Protein AF-A0A2P6FVK2-F1 (afdb_monomer_lite)

pLDDT: mean 82.78, std 13.97, range [53.81, 97.75]

Secondary structure (DSSP, 8-state):
--HHHHHHHHHHHHHHHHHHHHTS-GGGEESHHHHHHHHHHHHHHHHHHHHHHHHHHGGGS-HHHHHHHHHHHHHHHHHHHHHT----HHHHHHHHHHHHHHHHTT---SSSEE-SHHHHHHHHHHHHHHHHHHH-

Structure (mmCIF, N/CA/C/O backbone):
data_AF-A0A2P6FVK2-F1
#
_entry.id   AF-A0A2P6FVK2-F1
#
loop_
_atom_site.group_PDB
_atom_site.id
_atom_site.type_symbol
_atom_site.label_atom_id
_atom_site.label_alt_id
_atom_site.label_comp_id
_atom_site.label_asym_id
_atom_site.label_entity_id
_atom_site.label_seq_id
_atom_site.pdbx_PDB_ins_code
_atom_site.Cartn_x
_atom_site.Cartn_y
_atom_site.Cartn_z
_atom_site.occupancy
_atom_site.B_iso_or_equiv
_atom_site.auth_seq_id
_atom_site.auth_comp_id
_atom_site.auth_asym_id
_atom_site.auth_atom_id
_atom_site.pdbx_PDB_model_num
ATOM 1 N N . MET A 1 1 ? 5.067 0.749 -29.945 1.00 72.00 1 MET A N 1
ATOM 2 C CA . MET A 1 1 ? 3.776 0.406 -29.310 1.00 72.00 1 MET A CA 1
ATOM 3 C C . MET A 1 1 ? 2.832 1.587 -29.474 1.00 72.00 1 MET A C 1
ATOM 5 O O . MET A 1 1 ? 3.282 2.706 -29.266 1.00 72.00 1 MET A O 1
ATOM 9 N N . ASN A 1 2 ? 1.573 1.394 -29.878 1.00 85.94 2 ASN A N 1
ATOM 10 C CA . ASN A 1 2 ? 0.640 2.526 -29.977 1.00 85.94 2 ASN A CA 1
ATOM 11 C C . ASN A 1 2 ? 0.414 3.125 -28.580 1.00 85.94 2 ASN A C 1
ATOM 13 O O . ASN A 1 2 ? 0.337 2.377 -27.606 1.00 85.94 2 ASN A O 1
ATOM 17 N N . ASN A 1 3 ? 0.274 4.449 -28.477 1.00 85.75 3 ASN A N 1
ATOM 18 C CA . ASN A 1 3 ? 0.104 5.143 -27.189 1.00 85.75 3 ASN A CA 1
ATOM 19 C C . ASN A 1 3 ? -1.063 4.575 -26.364 1.00 85.75 3 ASN A C 1
ATOM 21 O O . ASN A 1 3 ? -0.955 4.429 -25.150 1.00 85.75 3 ASN A O 1
ATOM 25 N N . LEU A 1 4 ? -2.141 4.168 -27.039 1.00 88.94 4 LEU A N 1
ATOM 26 C CA . LEU A 1 4 ? -3.271 3.492 -26.409 1.00 88.94 4 LEU A CA 1
ATOM 27 C C . LEU A 1 4 ? -2.871 2.152 -25.770 1.00 88.94 4 LEU A C 1
ATOM 29 O O . LEU A 1 4 ? -3.280 1.863 -24.652 1.00 88.94 4 LEU A O 1
ATOM 33 N N . LEU A 1 5 ? -2.040 1.350 -26.444 1.00 90.94 5 LEU A N 1
ATOM 34 C CA . LEU A 1 5 ? -1.581 0.066 -25.913 1.00 90.94 5 LEU A CA 1
ATOM 35 C C . LEU A 1 5 ? -0.684 0.260 -24.682 1.00 90.94 5 LEU A C 1
ATOM 37 O O . LEU A 1 5 ? -0.838 -0.467 -23.706 1.00 90.94 5 LEU A O 1
ATOM 41 N N . ARG A 1 6 ? 0.188 1.281 -24.683 1.00 89.75 6 ARG A N 1
ATOM 42 C CA . ARG A 1 6 ? 1.007 1.644 -23.508 1.00 89.75 6 ARG A CA 1
ATOM 43 C C . ARG A 1 6 ? 0.136 1.982 -22.303 1.00 89.75 6 ARG A C 1
ATOM 45 O O . ARG A 1 6 ? 0.343 1.449 -21.218 1.00 89.75 6 ARG A O 1
ATOM 52 N N . PHE A 1 7 ? -0.871 2.826 -22.515 1.00 90.94 7 PHE A N 1
ATOM 53 C CA . PHE A 1 7 ? -1.809 3.214 -21.468 1.00 90.94 7 PHE A CA 1
ATOM 54 C C . PHE A 1 7 ? -2.578 2.009 -20.906 1.00 90.94 7 PHE A C 1
ATOM 56 O O . PHE A 1 7 ? -2.676 1.847 -19.692 1.00 90.94 7 PHE A O 1
ATOM 63 N N . VAL A 1 8 ? -3.060 1.115 -21.775 1.00 93.38 8 VAL A N 1
ATOM 64 C CA . VAL A 1 8 ? -3.752 -0.112 -21.352 1.00 93.38 8 VAL A CA 1
ATOM 65 C C . VAL A 1 8 ? -2.829 -1.030 -20.542 1.00 93.38 8 VAL A C 1
ATOM 67 O O . VAL A 1 8 ? -3.254 -1.560 -19.517 1.00 93.38 8 VAL A O 1
ATOM 70 N N . LEU A 1 9 ? -1.561 -1.183 -20.936 1.00 94.19 9 LEU A N 1
ATOM 71 C CA . LEU A 1 9 ? -0.584 -1.983 -20.187 1.00 94.19 9 LEU A CA 1
ATOM 72 C C . LEU A 1 9 ? -0.237 -1.371 -18.821 1.00 94.19 9 LEU A C 1
ATOM 74 O O . LEU A 1 9 ? -0.073 -2.109 -17.849 1.00 94.19 9 LEU A O 1
ATOM 78 N N . LEU A 1 10 ? -0.184 -0.038 -18.717 1.00 93.81 10 LEU A N 1
ATOM 79 C CA . LEU A 1 10 ? -0.018 0.663 -17.439 1.00 93.81 10 LEU A CA 1
ATOM 80 C C . LEU A 1 10 ? -1.215 0.442 -16.503 1.00 93.81 10 LEU A C 1
ATOM 82 O O . LEU A 1 10 ? -1.031 0.200 -15.313 1.00 93.81 10 LEU A O 1
ATOM 86 N N . LEU A 1 11 ? -2.446 0.469 -17.017 1.00 94.88 11 LEU A N 1
ATOM 87 C CA . LEU A 1 11 ? -3.618 0.140 -16.200 1.00 94.88 11 LEU A CA 1
ATOM 88 C C . LEU A 1 11 ? -3.616 -1.332 -15.776 1.00 94.88 11 LEU A C 1
ATOM 90 O O . LEU A 1 11 ? -3.899 -1.648 -14.620 1.00 94.88 11 LEU A O 1
ATOM 94 N N . PHE A 1 12 ? -3.248 -2.230 -16.689 1.00 95.81 12 PHE A N 1
ATOM 95 C CA . PHE A 1 12 ? -3.168 -3.657 -16.402 1.00 95.81 12 PHE A CA 1
ATOM 96 C C . PHE A 1 12 ? -2.157 -3.963 -15.292 1.00 95.81 12 PHE A C 1
ATOM 98 O O . PHE A 1 12 ? -2.482 -4.699 -14.362 1.00 95.81 12 PHE A O 1
ATOM 105 N N . GLN A 1 13 ? -0.960 -3.367 -15.333 1.00 95.88 13 GLN A N 1
ATOM 106 C CA . GLN A 1 13 ? 0.048 -3.614 -14.298 1.00 95.88 13 GLN A CA 1
ATOM 107 C C . GLN A 1 13 ? -0.369 -3.053 -12.933 1.00 95.88 13 GLN A C 1
ATOM 109 O O . GLN A 1 13 ? -0.156 -3.718 -11.925 1.00 95.88 13 GLN A O 1
ATOM 114 N N . ILE A 1 14 ? -1.057 -1.904 -12.884 1.00 97.06 14 ILE A N 1
ATOM 115 C CA . ILE A 1 14 ? -1.616 -1.371 -11.629 1.00 97.06 14 ILE A CA 1
ATOM 116 C C . ILE A 1 14 ? -2.585 -2.377 -10.998 1.00 97.06 14 ILE A C 1
ATOM 118 O O . ILE A 1 14 ? -2.500 -2.650 -9.797 1.00 97.06 14 ILE A O 1
ATOM 122 N N . ILE A 1 15 ? -3.483 -2.956 -11.798 1.00 97.38 15 ILE A N 1
ATOM 123 C CA . ILE A 1 15 ? -4.439 -3.962 -11.324 1.00 97.38 15 ILE A CA 1
ATOM 124 C C . ILE A 1 15 ? -3.702 -5.239 -10.895 1.00 97.38 15 ILE A C 1
ATOM 126 O O . ILE A 1 15 ? -3.974 -5.774 -9.822 1.00 97.38 15 ILE A O 1
ATOM 130 N N . PHE A 1 16 ? -2.725 -5.699 -11.677 1.00 97.25 16 PHE A N 1
ATOM 131 C CA . PHE A 1 16 ? -1.910 -6.872 -11.353 1.00 97.25 16 PHE A CA 1
ATOM 132 C C . PHE A 1 16 ? -1.173 -6.720 -10.013 1.00 97.25 16 PHE A C 1
ATOM 134 O O . PHE A 1 16 ? -1.301 -7.574 -9.133 1.00 97.25 16 PHE A O 1
ATOM 141 N N . PHE A 1 17 ? -0.466 -5.606 -9.804 1.00 97.56 17 PHE A N 1
ATOM 142 C CA . PHE A 1 17 ? 0.220 -5.336 -8.541 1.00 97.56 17 PHE A CA 1
ATOM 143 C C . PHE A 1 17 ? -0.757 -5.100 -7.386 1.00 97.56 17 PHE A C 1
ATOM 145 O O . PHE A 1 17 ? -0.472 -5.521 -6.269 1.00 97.56 17 PHE A O 1
ATOM 152 N N . CYS A 1 18 ? -1.945 -4.536 -7.633 1.00 96.88 18 CYS A N 1
ATOM 153 C CA . CYS A 1 18 ? -3.005 -4.462 -6.623 1.00 96.88 18 CYS A CA 1
ATOM 154 C C . CYS A 1 18 ? -3.373 -5.855 -6.090 1.00 96.88 18 CYS A C 1
ATOM 156 O O . CYS A 1 18 ? -3.463 -6.038 -4.875 1.00 96.88 18 CYS A O 1
ATOM 158 N N . PHE A 1 19 ? -3.541 -6.847 -6.972 1.00 96.38 19 PHE A N 1
ATOM 159 C CA . PHE A 1 19 ? -3.797 -8.224 -6.547 1.00 96.38 19 PHE A CA 1
ATOM 160 C C . PHE A 1 19 ? -2.632 -8.802 -5.742 1.00 96.38 19 PHE A C 1
ATOM 162 O O . PHE A 1 19 ? -2.878 -9.404 -4.701 1.00 96.38 19 PHE A O 1
ATOM 169 N N . ILE A 1 20 ? -1.380 -8.561 -6.146 1.00 96.69 20 ILE A N 1
ATOM 170 C CA . ILE A 1 20 ? -0.201 -8.972 -5.361 1.00 96.69 20 ILE A CA 1
ATOM 171 C C . ILE A 1 20 ? -0.234 -8.342 -3.961 1.00 96.69 20 ILE A C 1
ATOM 173 O O . ILE A 1 20 ? -0.061 -9.036 -2.961 1.00 96.69 20 ILE A O 1
ATOM 177 N N . TYR A 1 21 ? -0.511 -7.041 -3.863 1.00 96.38 21 TYR A N 1
ATOM 178 C CA . TYR A 1 21 ? -0.595 -6.338 -2.583 1.00 96.38 21 TYR A CA 1
ATOM 179 C C . TYR A 1 21 ? -1.774 -6.767 -1.709 1.00 96.38 21 TYR A C 1
ATOM 181 O O . TYR A 1 21 ? -1.739 -6.551 -0.496 1.00 96.38 21 TYR A O 1
ATOM 189 N N . LEU A 1 22 ? -2.809 -7.384 -2.281 1.00 94.50 22 LEU A N 1
ATOM 190 C CA . LEU A 1 22 ? -3.939 -7.912 -1.520 1.00 94.50 22 LEU A CA 1
ATOM 191 C C . LEU A 1 22 ? -3.539 -9.120 -0.661 1.00 94.50 22 LEU A C 1
ATOM 193 O O . LEU A 1 22 ? -4.066 -9.277 0.443 1.00 94.50 22 LEU A O 1
ATOM 197 N N . PHE A 1 23 ? -2.568 -9.914 -1.129 1.00 93.56 23 PHE A N 1
ATOM 198 C CA . PHE A 1 23 ? -1.965 -11.010 -0.361 1.00 93.56 23 PHE A CA 1
ATOM 199 C C . PHE A 1 23 ? -1.088 -10.520 0.799 1.00 93.56 23 PHE A C 1
ATOM 201 O O . PHE A 1 23 ? -0.758 -11.303 1.683 1.00 93.56 23 PHE A O 1
ATOM 208 N N . LEU A 1 24 ? -0.725 -9.234 0.821 1.00 93.12 24 LEU A N 1
ATOM 209 C CA . LEU A 1 24 ? 0.019 -8.618 1.916 1.00 93.12 24 LEU A CA 1
ATOM 210 C C . LEU A 1 24 ? -0.941 -8.002 2.941 1.00 93.12 24 LEU A C 1
ATOM 212 O O . LEU A 1 24 ? -1.868 -7.250 2.614 1.00 93.12 24 LEU A O 1
ATOM 216 N N . ASP A 1 25 ? -0.692 -8.284 4.214 1.00 89.12 25 ASP A N 1
ATOM 217 C CA . ASP A 1 25 ? -1.427 -7.690 5.329 1.00 89.12 25 ASP A CA 1
ATOM 218 C C . ASP A 1 25 ? -0.989 -6.257 5.642 1.00 89.12 25 ASP A C 1
ATOM 220 O O . ASP A 1 25 ? 0.049 -5.777 5.186 1.00 89.12 25 ASP A O 1
ATOM 224 N N . ASP A 1 26 ? -1.800 -5.544 6.425 1.00 87.81 26 ASP A N 1
ATOM 225 C CA . ASP A 1 26 ? -1.568 -4.132 6.766 1.00 87.81 26 ASP A CA 1
ATOM 226 C C . ASP A 1 26 ? -0.308 -3.900 7.614 1.00 87.81 26 ASP A C 1
ATOM 228 O O . ASP A 1 26 ? 0.173 -2.774 7.726 1.00 87.81 26 ASP A O 1
ATOM 232 N N . SER A 1 27 ? 0.289 -4.957 8.168 1.00 88.69 27 SER A N 1
ATOM 233 C CA . SER A 1 27 ? 1.607 -4.913 8.813 1.00 88.69 27 SER A CA 1
ATOM 234 C C . SER A 1 27 ? 2.735 -4.570 7.830 1.00 88.69 27 SER A C 1
ATOM 236 O O . SER A 1 27 ? 3.741 -3.968 8.217 1.00 88.69 27 SER A O 1
ATOM 238 N N . HIS A 1 28 ? 2.559 -4.903 6.548 1.00 93.19 28 HIS A N 1
ATOM 239 C CA . HIS A 1 28 ? 3.535 -4.633 5.498 1.00 93.19 28 HIS A CA 1
ATOM 240 C C . HIS A 1 28 ? 3.529 -3.180 5.025 1.00 93.19 28 HIS A C 1
ATOM 242 O O . HIS A 1 28 ? 4.474 -2.770 4.344 1.00 93.19 28 HIS A O 1
ATOM 248 N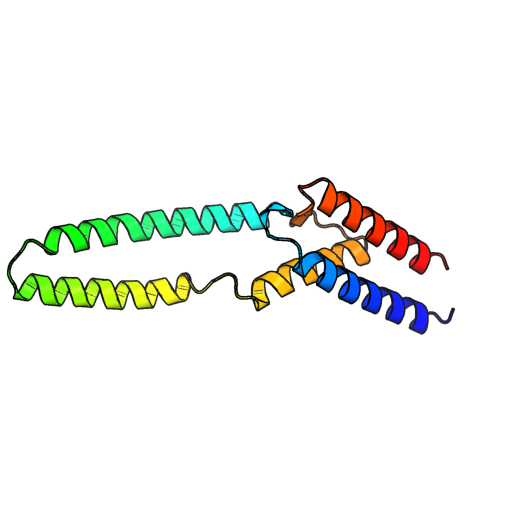 N . PHE A 1 29 ? 2.512 -2.411 5.417 1.00 93.69 29 PHE A N 1
ATOM 249 C CA . PHE A 1 29 ? 2.307 -1.020 5.041 1.00 93.69 29 PHE A CA 1
ATOM 250 C C . PHE A 1 29 ? 2.302 -0.114 6.278 1.00 93.69 29 PHE A C 1
ATOM 252 O O . PHE A 1 29 ? 1.977 -0.514 7.401 1.00 93.69 29 PHE A O 1
ATOM 259 N N . SER A 1 30 ? 2.697 1.132 6.069 1.00 91.38 30 SER A N 1
ATOM 260 C CA . SER A 1 30 ? 2.615 2.197 7.064 1.00 91.38 30 SER A CA 1
ATOM 261 C C . SER A 1 30 ? 2.261 3.511 6.373 1.00 91.38 30 SER A C 1
ATOM 263 O O . SER A 1 30 ? 2.111 3.539 5.153 1.00 91.38 30 SER A O 1
ATOM 265 N N . GLY A 1 31 ? 2.092 4.583 7.141 1.00 88.56 31 GLY A N 1
ATOM 266 C CA . GLY A 1 31 ? 1.795 5.905 6.601 1.00 88.56 31 GLY A CA 1
ATOM 267 C C . GLY A 1 31 ? 0.846 6.722 7.461 1.00 88.56 31 GLY A C 1
ATOM 268 O O . GLY A 1 31 ? 0.396 6.276 8.519 1.00 88.56 31 GLY A O 1
ATOM 269 N N . ILE A 1 32 ? 0.546 7.930 6.989 1.00 84.44 32 ILE A N 1
ATOM 270 C CA . ILE A 1 32 ? -0.324 8.889 7.680 1.00 84.44 32 ILE A CA 1
ATOM 271 C C . ILE A 1 32 ? -1.733 8.311 7.836 1.00 84.44 32 ILE A C 1
ATOM 273 O O . ILE A 1 32 ? -2.321 8.448 8.904 1.00 84.44 32 ILE A O 1
ATOM 277 N N . ASN A 1 33 ? -2.224 7.554 6.850 1.00 82.12 33 ASN A N 1
ATOM 278 C CA . ASN A 1 33 ? -3.530 6.894 6.951 1.00 82.12 33 ASN A CA 1
ATOM 279 C C . ASN A 1 33 ? -3.592 5.897 8.118 1.00 82.12 33 ASN A C 1
ATOM 281 O O . ASN A 1 33 ? -4.620 5.777 8.775 1.00 82.12 33 ASN A O 1
ATOM 285 N N . LYS A 1 34 ? -2.482 5.208 8.422 1.00 80.75 34 LYS A N 1
ATOM 286 C CA . LYS A 1 34 ? -2.403 4.297 9.574 1.00 80.75 34 LYS A CA 1
ATOM 287 C C . LYS A 1 34 ? -2.411 5.064 10.897 1.00 80.75 34 LYS A C 1
ATOM 289 O O . LYS A 1 34 ? -2.971 4.587 11.877 1.00 80.75 34 LYS A O 1
ATOM 294 N N . LEU A 1 35 ? -1.797 6.248 10.928 1.00 80.38 35 LEU A N 1
ATOM 295 C CA . LEU A 1 35 ? -1.837 7.133 12.090 1.00 80.38 35 LEU A CA 1
ATOM 296 C C . LEU A 1 35 ? -3.242 7.703 12.316 1.00 80.38 35 LEU A C 1
ATOM 298 O O . LEU A 1 35 ? -3.713 7.686 13.447 1.00 80.38 35 LEU A O 1
ATOM 302 N N . GLU A 1 36 ? -3.921 8.159 11.261 1.00 81.62 36 GLU A N 1
ATOM 303 C CA . GLU A 1 36 ? -5.311 8.618 11.350 1.00 81.62 36 GLU A CA 1
ATOM 304 C C . GLU A 1 36 ? -6.225 7.509 11.889 1.00 81.62 36 GLU A C 1
ATOM 306 O O . GLU A 1 36 ? -7.028 7.755 12.787 1.00 81.62 36 GLU A O 1
ATOM 311 N N . GLU A 1 37 ? -6.064 6.281 11.389 1.00 82.31 37 GLU A N 1
ATOM 312 C CA . GLU A 1 37 ? -6.817 5.105 11.837 1.00 82.31 37 GLU A CA 1
ATOM 313 C C . GLU A 1 37 ? -6.563 4.814 13.327 1.00 82.31 37 GLU A C 1
ATOM 315 O O . GLU A 1 37 ? -7.515 4.695 14.091 1.00 82.31 37 GLU A O 1
ATOM 320 N N . MET A 1 38 ? -5.302 4.844 13.783 1.00 81.19 38 MET A N 1
ATOM 321 C CA . MET A 1 38 ? -4.975 4.693 15.210 1.00 81.19 38 MET A CA 1
ATOM 322 C C . MET A 1 38 ? -5.571 5.802 16.086 1.00 81.19 38 MET A C 1
ATOM 324 O O . MET A 1 38 ? -6.085 5.514 17.164 1.00 81.19 38 MET A O 1
ATOM 328 N N . ILE A 1 39 ? -5.522 7.064 15.647 1.00 81.69 39 ILE A N 1
ATOM 329 C CA . ILE A 1 39 ? -6.104 8.191 16.394 1.00 81.69 39 ILE A CA 1
ATOM 330 C C . ILE A 1 39 ? -7.624 8.036 16.480 1.00 81.69 39 ILE A C 1
ATOM 332 O O . ILE A 1 39 ? -8.209 8.238 17.545 1.00 81.69 39 ILE A O 1
ATOM 336 N N . ARG A 1 40 ? -8.272 7.663 15.372 1.00 81.56 40 ARG A N 1
ATOM 337 C CA . ARG A 1 40 ? -9.713 7.404 15.324 1.00 81.56 40 ARG A CA 1
ATOM 338 C C . ARG A 1 40 ? -10.089 6.285 16.289 1.00 81.56 40 ARG A C 1
ATOM 340 O O . ARG A 1 40 ? -11.009 6.470 17.085 1.00 81.56 40 ARG A O 1
ATOM 347 N N . ASP A 1 41 ? -9.349 5.182 16.267 1.00 80.69 41 ASP A N 1
ATOM 348 C CA . ASP A 1 41 ? -9.559 4.045 17.160 1.00 80.69 41 ASP A CA 1
ATOM 349 C C . ASP A 1 41 ? -9.360 4.437 18.628 1.00 80.69 41 ASP A C 1
ATOM 351 O O . ASP A 1 41 ? -10.175 4.082 19.478 1.00 80.69 41 ASP A O 1
ATOM 355 N N . GLU A 1 42 ? -8.334 5.229 18.949 1.00 80.44 42 GLU A N 1
ATOM 356 C CA . GLU A 1 42 ? -8.097 5.699 20.316 1.00 80.44 42 GLU A CA 1
ATOM 357 C C . GLU A 1 42 ? -9.218 6.631 20.803 1.00 80.44 42 GLU A C 1
ATOM 359 O O . GLU A 1 42 ? -9.711 6.488 21.926 1.00 80.44 42 GLU A O 1
ATOM 364 N N . VAL A 1 43 ? -9.676 7.561 19.960 1.00 79.81 43 VAL A N 1
ATOM 365 C CA . VAL A 1 43 ? -10.806 8.451 20.271 1.00 79.81 43 VAL A CA 1
ATOM 366 C C . VAL A 1 43 ? -12.092 7.650 20.478 1.00 79.81 43 VAL A C 1
ATOM 368 O O . VAL A 1 43 ? -12.846 7.937 21.412 1.00 79.81 43 VAL A O 1
ATOM 371 N N . LEU A 1 44 ? -12.334 6.628 19.654 1.00 75.88 44 LEU A N 1
ATOM 372 C CA . LEU A 1 44 ? -13.468 5.719 19.809 1.00 75.88 44 LEU A CA 1
ATOM 373 C C . LEU A 1 44 ? -13.386 4.962 21.138 1.00 75.88 44 LEU A C 1
ATOM 375 O O . LEU A 1 44 ? -14.334 5.006 21.921 1.00 75.88 44 LEU A O 1
ATOM 379 N N . GLN A 1 45 ? -12.245 4.349 21.457 1.00 75.31 45 GLN A N 1
ATOM 380 C CA . GLN A 1 45 ? -12.044 3.634 22.723 1.00 75.31 45 GLN A CA 1
ATOM 381 C C . GLN A 1 45 ? -12.232 4.550 23.939 1.00 75.31 45 GLN A C 1
ATOM 383 O O . GLN A 1 45 ? -12.872 4.160 24.917 1.00 75.31 45 GLN A O 1
ATOM 388 N N . ARG A 1 46 ? -11.752 5.800 23.876 1.00 76.94 46 ARG A N 1
ATOM 389 C CA . ARG A 1 46 ? -11.966 6.804 24.932 1.00 76.94 46 ARG A CA 1
ATOM 390 C C . ARG A 1 46 ? -13.441 7.154 25.134 1.00 76.94 46 ARG A C 1
ATOM 392 O O . ARG A 1 46 ? -13.829 7.405 26.271 1.00 76.94 46 ARG A O 1
ATOM 399 N N . LYS A 1 47 ? -14.259 7.167 24.076 1.00 74.19 47 LYS A N 1
ATOM 400 C CA . LYS A 1 47 ? -15.716 7.371 24.185 1.00 74.19 47 LYS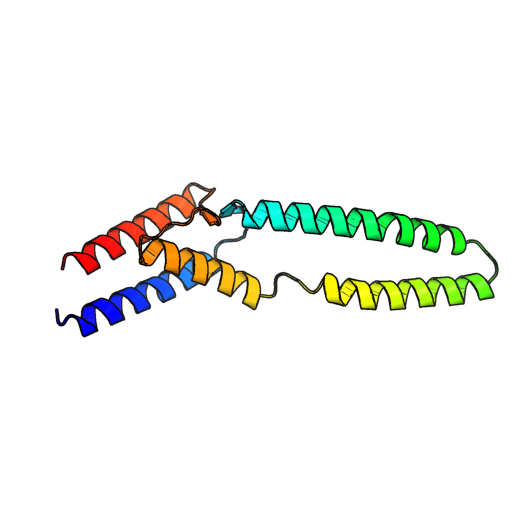 A CA 1
ATOM 401 C C . LYS A 1 47 ? -16.434 6.123 24.705 1.00 74.19 47 LYS A C 1
ATOM 403 O O . LYS A 1 47 ? -17.361 6.243 25.496 1.00 74.19 47 LYS A O 1
ATOM 408 N N . ILE A 1 48 ? -15.990 4.936 24.295 1.00 71.06 48 ILE A N 1
ATOM 409 C CA . ILE A 1 48 ? -16.644 3.656 24.594 1.00 71.06 48 ILE A CA 1
ATOM 410 C C . ILE A 1 48 ? -16.360 3.176 26.024 1.00 71.06 48 ILE A C 1
ATOM 412 O O . ILE A 1 48 ? -17.288 2.798 26.739 1.00 71.06 48 ILE A O 1
ATOM 416 N N . ASN A 1 49 ? -15.102 3.212 26.474 1.00 73.94 49 ASN A N 1
ATOM 417 C CA . ASN A 1 49 ? -14.693 2.721 27.796 1.00 73.94 49 ASN A CA 1
ATOM 418 C C . ASN A 1 49 ? -15.505 3.277 28.982 1.00 73.94 49 ASN A C 1
ATOM 420 O O . ASN A 1 49 ? -15.924 2.476 29.821 1.00 73.94 49 ASN A O 1
ATOM 424 N N . PRO A 1 50 ? -15.764 4.596 29.104 1.00 73.44 50 PRO A N 1
ATOM 425 C CA . PRO A 1 50 ? -16.560 5.116 30.215 1.00 73.44 50 PRO A CA 1
ATOM 426 C C . PRO A 1 50 ? -18.016 4.641 30.161 1.00 73.44 50 PRO A C 1
ATOM 428 O O . PRO A 1 50 ? -18.612 4.423 31.213 1.00 73.44 50 PRO A O 1
ATOM 431 N N . ILE A 1 51 ? -18.569 4.429 28.962 1.00 69.31 51 ILE A N 1
ATOM 432 C CA . ILE A 1 51 ? -19.936 3.934 28.766 1.00 69.31 51 ILE A CA 1
ATOM 433 C C . ILE A 1 51 ? -20.039 2.450 29.140 1.00 69.31 51 ILE A C 1
ATOM 435 O O . ILE A 1 51 ? -20.987 2.041 29.806 1.00 69.31 51 ILE A O 1
ATOM 439 N N . ILE A 1 52 ? -19.053 1.628 28.767 1.00 68.50 52 ILE A N 1
ATOM 440 C CA . ILE A 1 52 ? -18.998 0.220 29.190 1.00 68.50 52 ILE A CA 1
ATOM 441 C C . ILE A 1 52 ? -18.869 0.138 30.711 1.00 68.50 52 ILE A C 1
ATOM 443 O O . ILE A 1 52 ? -19.652 -0.562 31.348 1.00 68.50 52 ILE A O 1
ATOM 447 N N . LYS A 1 53 ? -17.946 0.908 31.297 1.00 73.12 53 LYS A N 1
ATOM 448 C CA . LYS A 1 53 ? -17.702 0.925 32.743 1.00 73.12 53 LYS A CA 1
ATOM 449 C C . LYS A 1 53 ? -18.924 1.390 33.539 1.00 73.12 53 LYS A C 1
ATOM 451 O O . LYS A 1 53 ? -19.220 0.816 34.585 1.00 73.12 53 LYS A O 1
ATOM 456 N N . SER A 1 54 ? -19.645 2.405 33.055 1.00 67.25 54 SER A N 1
ATOM 457 C CA . SER A 1 54 ? -20.891 2.842 33.690 1.00 67.25 54 SER A CA 1
ATOM 458 C C . SER A 1 54 ? -21.975 1.773 33.569 1.00 67.25 54 SER A C 1
ATOM 460 O O . SER A 1 54 ? -22.642 1.481 34.554 1.00 67.25 54 SER A O 1
ATOM 462 N N . THR A 1 55 ? -22.102 1.121 32.412 1.00 65.88 55 THR A N 1
ATOM 463 C CA . THR A 1 55 ? -23.093 0.057 32.200 1.00 65.88 55 THR A CA 1
ATOM 464 C C . THR A 1 55 ? -22.811 -1.185 33.057 1.00 65.88 55 THR A C 1
ATOM 466 O O . THR A 1 55 ? -23.743 -1.773 33.599 1.00 65.88 55 THR A O 1
ATOM 469 N N . GLU A 1 56 ? -21.541 -1.560 33.232 1.00 66.19 56 GLU A N 1
ATOM 470 C CA . GLU A 1 56 ? -21.113 -2.670 34.100 1.00 66.19 56 GLU A CA 1
ATOM 471 C C . GLU A 1 56 ? -21.341 -2.377 35.593 1.00 66.19 56 GLU A C 1
ATOM 473 O O . GLU A 1 56 ? -21.687 -3.282 36.350 1.00 66.19 56 GLU A O 1
ATOM 478 N N . MET A 1 57 ? -21.238 -1.114 36.030 1.00 64.81 57 MET A N 1
ATOM 479 C CA . MET A 1 57 ? -21.575 -0.722 37.409 1.00 64.81 57 MET A CA 1
ATOM 480 C C . MET A 1 57 ? -23.049 -0.981 37.763 1.00 64.81 57 MET A C 1
ATOM 482 O O . MET A 1 57 ? -23.343 -1.334 38.904 1.00 64.81 57 MET A O 1
ATOM 486 N N . TYR A 1 58 ? -23.967 -0.844 36.800 1.00 64.44 58 TYR A N 1
ATOM 487 C CA . TYR A 1 58 ? -25.405 -1.080 36.997 1.00 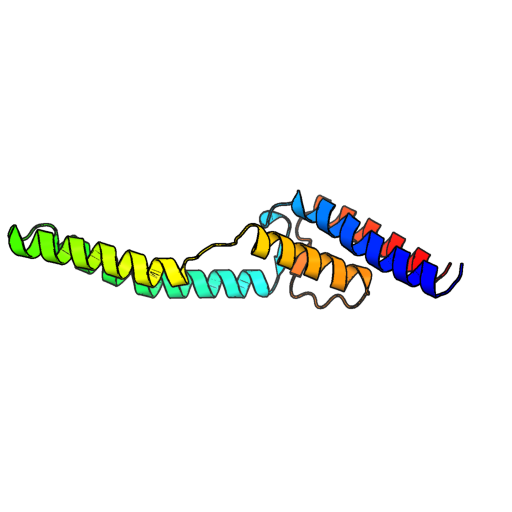64.44 58 TYR A CA 1
ATOM 488 C C . TYR A 1 58 ? -25.815 -2.558 36.863 1.00 64.44 58 TYR A C 1
ATOM 490 O O . TYR A 1 58 ? -26.949 -2.915 37.186 1.00 64.44 58 TYR A O 1
ATOM 498 N N . GLU A 1 59 ? -24.909 -3.440 36.426 1.00 60.09 59 GLU A N 1
ATOM 499 C CA . GLU A 1 59 ? -25.169 -4.878 36.242 1.00 60.09 59 GLU A CA 1
ATOM 500 C C . GLU A 1 59 ? -25.339 -5.635 37.582 1.00 60.09 59 GLU A C 1
ATOM 502 O O . GLU A 1 59 ? -25.915 -6.727 37.599 1.00 60.09 59 GLU A O 1
ATOM 507 N N . ASN A 1 60 ? -24.916 -5.023 38.701 1.00 59.91 60 ASN A N 1
ATOM 508 C CA . ASN A 1 60 ? -25.023 -5.537 40.077 1.00 59.91 60 ASN A CA 1
ATOM 509 C C . ASN A 1 60 ? -26.205 -4.956 40.891 1.00 59.91 60 ASN A C 1
ATOM 511 O O . ASN A 1 60 ? -26.291 -5.190 42.096 1.00 59.91 60 ASN A O 1
ATOM 515 N N . SER A 1 61 ? -27.103 -4.188 40.269 1.00 60.97 61 SER A N 1
ATOM 516 C CA . SER A 1 61 ? -28.284 -3.574 40.907 1.00 60.97 61 SER A CA 1
ATOM 517 C C . SER A 1 61 ? -29.589 -4.299 40.523 1.00 60.97 61 SER A C 1
ATOM 519 O O . SER A 1 61 ? -29.565 -5.199 39.686 1.00 60.97 61 SER A O 1
ATOM 521 N N . ASP A 1 62 ? -30.721 -3.913 41.133 1.00 66.56 62 ASP A N 1
ATOM 522 C CA . ASP A 1 62 ? -32.060 -4.519 40.979 1.00 66.56 62 ASP A CA 1
ATOM 523 C C . ASP A 1 62 ? -32.397 -5.063 39.574 1.00 66.56 62 ASP A C 1
ATOM 525 O O . ASP A 1 62 ? -32.078 -4.474 38.541 1.00 66.56 62 ASP A O 1
ATOM 529 N N . GLU A 1 63 ? -33.159 -6.158 39.521 1.00 64.38 63 GLU A N 1
ATOM 530 C CA . GLU A 1 63 ? -33.456 -6.939 38.306 1.00 64.38 63 GLU A CA 1
ATOM 531 C C . GLU A 1 63 ? -34.071 -6.121 37.142 1.00 64.38 63 GLU A C 1
ATOM 533 O O . GLU A 1 63 ? -33.855 -6.425 35.965 1.00 64.38 63 GLU A O 1
ATOM 538 N N . LYS A 1 64 ? -34.798 -5.036 37.454 1.00 60.12 64 LYS A N 1
ATOM 539 C CA . LYS A 1 64 ? -35.321 -4.068 36.469 1.00 60.12 64 LYS A CA 1
ATOM 540 C C . LYS A 1 64 ? -34.240 -3.139 35.912 1.00 60.12 64 LYS A C 1
ATOM 542 O O . LYS A 1 64 ? -34.241 -2.873 34.714 1.00 60.12 64 LYS A O 1
ATOM 547 N N . ILE A 1 65 ? -33.315 -2.679 36.754 1.00 61.25 65 ILE A N 1
ATOM 548 C CA . ILE A 1 65 ? -32.167 -1.850 36.354 1.00 61.25 65 ILE A CA 1
ATOM 549 C C . ILE A 1 65 ? -31.237 -2.680 35.466 1.00 61.25 65 ILE A C 1
ATOM 551 O O . ILE A 1 65 ? -30.776 -2.194 34.436 1.00 61.25 65 ILE A O 1
ATOM 555 N N . LYS A 1 66 ? -31.075 -3.970 35.781 1.00 64.62 66 LYS A N 1
ATOM 556 C CA . LYS A 1 66 ? -30.290 -4.919 34.989 1.00 64.62 66 LYS A CA 1
ATOM 557 C C . LYS A 1 66 ? -30.811 -5.071 33.559 1.00 64.62 66 LYS A C 1
ATOM 559 O O . LYS A 1 66 ? -30.034 -4.971 32.612 1.00 64.62 66 LYS A O 1
ATOM 564 N N . LYS A 1 67 ? -32.124 -5.264 33.372 1.00 65.56 67 LYS A N 1
ATOM 565 C CA . LYS A 1 67 ? -32.728 -5.392 32.029 1.00 65.56 67 LYS A CA 1
ATOM 566 C C . LYS A 1 67 ? -32.568 -4.113 31.208 1.00 65.56 67 LYS A C 1
ATOM 568 O O . LYS A 1 67 ? -32.164 -4.193 30.052 1.00 65.56 67 LYS A O 1
ATOM 573 N N . THR A 1 68 ? -32.790 -2.950 31.817 1.00 61.28 68 THR A N 1
ATOM 574 C CA . THR A 1 68 ? -32.627 -1.651 31.148 1.00 61.28 68 THR A CA 1
ATOM 575 C C . THR A 1 68 ? -31.164 -1.369 30.796 1.00 61.28 68 THR A C 1
ATOM 577 O O . THR A 1 68 ? -30.877 -0.987 29.666 1.00 61.28 68 THR A O 1
ATOM 580 N N . ALA A 1 69 ? -30.221 -1.643 31.705 1.00 63.16 69 ALA A N 1
ATOM 581 C CA . ALA A 1 69 ? -28.786 -1.523 31.446 1.00 63.16 69 ALA A CA 1
ATOM 582 C C . ALA A 1 69 ? -28.327 -2.464 30.319 1.00 63.16 69 ALA A C 1
ATOM 584 O O . ALA A 1 69 ? -27.546 -2.066 29.459 1.00 63.16 69 ALA A O 1
ATOM 585 N N . THR A 1 70 ? -28.866 -3.686 30.267 1.00 63.91 70 THR A N 1
ATOM 586 C CA . THR A 1 70 ? -28.561 -4.662 29.206 1.00 63.91 70 THR A CA 1
ATOM 587 C C . THR A 1 70 ? -29.083 -4.197 27.843 1.00 63.91 70 THR A C 1
ATOM 589 O O . THR A 1 70 ? -28.391 -4.358 26.837 1.00 63.91 70 THR A O 1
ATOM 592 N N . GLN A 1 71 ? -30.275 -3.594 27.805 1.00 68.50 71 GLN A N 1
ATOM 593 C CA . GLN A 1 71 ? -30.864 -3.037 26.586 1.00 68.50 71 GLN A CA 1
ATOM 594 C C . GLN A 1 71 ? -30.033 -1.857 26.064 1.00 68.50 71 GLN A C 1
ATOM 596 O O . GLN A 1 71 ? -29.617 -1.864 24.910 1.00 68.50 71 GLN A O 1
ATOM 601 N N . ILE A 1 72 ? -29.665 -0.929 26.954 1.00 67.31 72 ILE A N 1
ATOM 602 C CA . ILE A 1 72 ? -28.797 0.216 26.650 1.00 67.31 72 ILE A CA 1
ATOM 603 C C . ILE A 1 72 ? -27.425 -0.256 26.138 1.00 67.31 72 ILE A C 1
ATOM 605 O O . ILE A 1 72 ? -26.942 0.246 25.128 1.00 67.31 72 ILE A O 1
ATOM 609 N N . LYS A 1 73 ? -26.816 -1.284 26.752 1.00 66.44 73 LYS A N 1
ATOM 610 C CA . LYS A 1 73 ? -25.550 -1.892 26.284 1.00 66.44 73 LYS A CA 1
ATOM 611 C C . LYS A 1 73 ? -25.664 -2.413 24.849 1.00 66.44 73 LYS A C 1
ATOM 613 O O . LYS A 1 73 ? -24.681 -2.393 24.111 1.00 66.44 73 LYS A O 1
ATOM 618 N N . LYS A 1 74 ? -26.841 -2.922 24.471 1.00 68.19 74 LYS A N 1
ATOM 619 C CA . LYS A 1 74 ? -27.121 -3.514 23.160 1.00 68.19 74 LYS A CA 1
ATOM 620 C C . LYS A 1 74 ? -27.371 -2.437 22.107 1.00 68.19 74 LYS A C 1
ATOM 622 O O . LYS A 1 74 ? -26.749 -2.499 21.055 1.00 68.19 74 LYS A O 1
ATOM 627 N N . ASP A 1 75 ? -28.184 -1.438 22.427 1.00 66.31 75 ASP A N 1
ATOM 628 C CA . ASP A 1 75 ? -28.510 -0.330 21.524 1.00 66.31 75 ASP A CA 1
ATOM 629 C C . ASP A 1 75 ? -27.285 0.564 21.276 1.00 66.31 75 ASP A C 1
ATOM 631 O O . ASP A 1 75 ? -26.958 0.856 20.128 1.00 66.31 75 ASP A O 1
ATOM 635 N N . ILE A 1 76 ? -26.502 0.863 22.321 1.00 64.44 76 ILE A N 1
ATOM 636 C CA . ILE A 1 76 ? -25.222 1.579 22.194 1.00 64.44 76 ILE A CA 1
ATOM 637 C C . ILE A 1 76 ? -24.210 0.749 21.406 1.00 64.44 76 ILE A C 1
ATOM 639 O O . ILE A 1 76 ? -23.508 1.284 20.552 1.00 64.44 76 ILE A O 1
ATOM 643 N N . LYS A 1 77 ? -24.125 -0.569 21.646 1.00 63.53 77 LYS A N 1
ATOM 644 C CA . LYS A 1 77 ? -23.269 -1.427 20.819 1.00 63.53 77 LYS A CA 1
ATOM 645 C C . LYS A 1 77 ? -23.672 -1.380 19.357 1.00 63.53 77 LYS A C 1
ATOM 647 O O . LYS A 1 77 ? -22.764 -1.488 18.557 1.00 63.53 77 LYS A O 1
ATOM 652 N N . ILE A 1 78 ? -24.959 -1.260 19.018 1.00 61.78 78 ILE A N 1
ATOM 653 C CA . ILE A 1 78 ? -25.467 -1.221 17.636 1.00 61.78 78 ILE A CA 1
ATOM 654 C C . ILE A 1 78 ? -25.160 0.127 16.970 1.00 61.78 78 ILE A C 1
ATOM 656 O O . ILE A 1 78 ? -24.637 0.132 15.857 1.00 61.78 78 ILE A O 1
ATOM 660 N N . GLU A 1 79 ? -25.414 1.247 17.651 1.00 62.22 79 GLU A N 1
ATOM 661 C CA . GLU A 1 79 ? -25.110 2.596 17.148 1.00 62.22 79 GLU A CA 1
ATOM 662 C C . GLU A 1 79 ? -23.598 2.785 16.950 1.00 62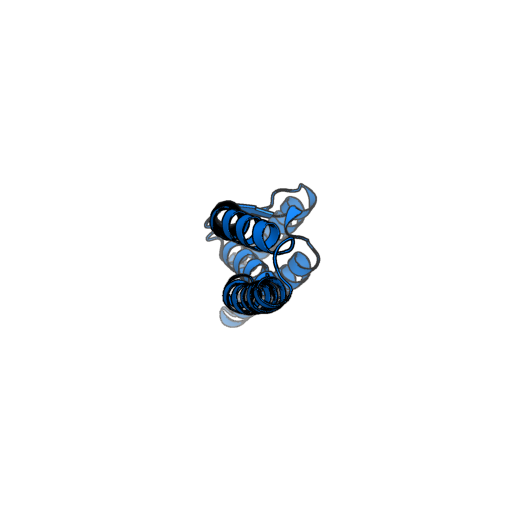.22 79 GLU A C 1
ATOM 664 O O . GLU A 1 79 ? -23.143 3.215 15.894 1.00 62.22 79 GLU A O 1
ATOM 669 N N . VAL A 1 80 ? -22.796 2.323 17.910 1.00 56.44 80 VAL A N 1
ATOM 670 C CA . VAL A 1 80 ? -21.333 2.345 17.815 1.00 56.44 80 VAL A CA 1
ATOM 671 C C . VAL A 1 80 ? -20.803 1.241 16.884 1.00 56.44 80 VAL A C 1
ATOM 673 O O . VAL A 1 80 ? -19.753 1.426 16.279 1.00 56.44 80 VAL A O 1
ATOM 676 N N . LEU A 1 81 ? -21.511 0.112 16.689 1.00 55.38 81 LEU A N 1
ATOM 677 C CA . LEU A 1 81 ? -21.150 -0.908 15.682 1.00 55.38 81 LEU A CA 1
ATOM 678 C C . LEU A 1 81 ? -21.177 -0.327 14.270 1.00 55.38 81 LEU A C 1
ATOM 680 O O . LEU A 1 81 ? -20.404 -0.762 13.420 1.00 55.38 81 LEU A O 1
ATOM 684 N N . HIS A 1 82 ? -22.103 0.601 14.032 1.00 54.75 82 HIS A N 1
ATOM 685 C CA . HIS A 1 82 ? -22.256 1.287 12.760 1.00 54.75 82 HIS A CA 1
ATOM 686 C C . HIS A 1 82 ? -21.045 2.194 12.474 1.00 54.75 82 HIS A C 1
ATOM 688 O O . HIS A 1 82 ? -20.566 2.225 11.343 1.00 54.75 82 HIS A O 1
ATOM 694 N N . ASP A 1 83 ? -20.471 2.818 13.510 1.00 53.81 83 ASP A N 1
ATOM 695 C CA . ASP A 1 83 ? -19.190 3.544 13.440 1.00 53.81 83 ASP A CA 1
ATOM 696 C C . ASP A 1 83 ? -17.957 2.609 13.431 1.00 53.81 83 ASP A C 1
ATOM 698 O O . ASP A 1 83 ? -16.913 2.951 1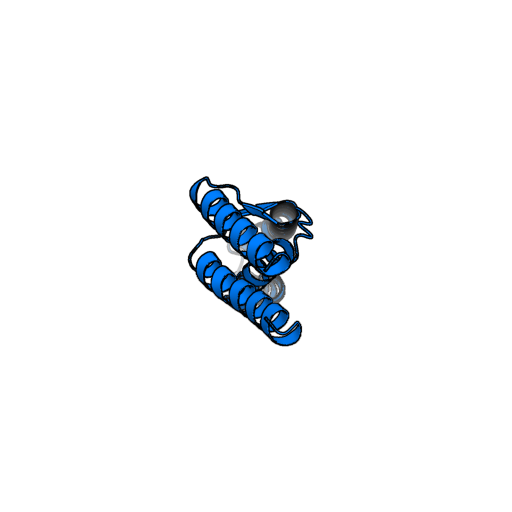2.878 1.00 53.81 83 ASP A O 1
ATOM 702 N N . LEU A 1 84 ? -18.077 1.404 14.003 1.00 55.22 84 LEU A N 1
ATOM 703 C CA . LEU A 1 84 ? -17.069 0.329 14.042 1.00 55.22 84 LEU A CA 1
ATOM 704 C C . LEU A 1 84 ? -17.110 -0.597 12.817 1.00 55.22 84 LEU A C 1
ATOM 706 O O . LEU A 1 84 ? -16.446 -1.639 12.836 1.00 55.22 84 LEU A O 1
ATOM 710 N N . ALA A 1 85 ? -17.896 -0.291 11.779 1.00 54.78 85 ALA A N 1
ATOM 711 C CA . ALA A 1 85 ? -18.124 -1.161 10.625 1.00 54.78 85 ALA A CA 1
ATOM 712 C C . ALA A 1 85 ? -16.896 -1.261 9.689 1.00 54.78 85 ALA A C 1
ATOM 714 O O . ALA A 1 85 ? -16.923 -0.852 8.537 1.00 54.78 85 ALA A O 1
ATOM 715 N N . ARG A 1 86 ? -15.849 -1.884 10.241 1.00 56.06 86 ARG A N 1
ATOM 716 C CA . ARG A 1 86 ? -14.738 -2.686 9.725 1.00 56.06 86 ARG A CA 1
ATOM 717 C C . ARG A 1 86 ? -13.882 -2.136 8.575 1.00 56.06 86 ARG A C 1
ATOM 719 O O . ARG A 1 86 ? -14.378 -1.559 7.610 1.00 56.06 86 ARG A O 1
ATOM 726 N N . PRO A 1 87 ? -12.589 -2.516 8.548 1.00 59.41 87 PRO A N 1
ATOM 727 C CA . PRO A 1 87 ? -11.881 -2.683 7.289 1.00 59.41 87 PRO A CA 1
ATOM 728 C C . PRO A 1 87 ? -12.587 -3.807 6.516 1.00 59.41 87 PRO A C 1
ATOM 730 O O . PRO A 1 87 ? -12.296 -4.991 6.677 1.00 59.41 87 PRO A O 1
ATOM 733 N N . SER A 1 88 ? -13.600 -3.459 5.724 1.00 72.88 88 SER A N 1
ATOM 734 C CA . SER A 1 88 ? -14.206 -4.397 4.788 1.00 72.88 88 SER A CA 1
ATOM 735 C C . SER A 1 88 ? -13.119 -4.903 3.831 1.00 72.88 88 SER A C 1
ATOM 737 O O . SER A 1 88 ? -12.129 -4.212 3.571 1.00 72.88 88 SER A O 1
ATOM 739 N N . LEU A 1 89 ? -13.281 -6.109 3.276 1.00 77.50 89 LEU A N 1
ATOM 740 C CA . LEU A 1 89 ? -12.399 -6.584 2.197 1.00 77.50 89 LEU A CA 1
ATOM 741 C C . LEU A 1 89 ? -12.303 -5.547 1.069 1.00 77.50 89 LEU A C 1
ATOM 743 O O . LEU A 1 89 ? -11.248 -5.377 0.465 1.00 77.50 89 LEU A O 1
ATOM 747 N N . PHE A 1 90 ? -13.389 -4.802 0.864 1.00 85.06 90 PHE A N 1
ATOM 748 C CA . PHE A 1 90 ? -13.456 -3.643 -0.007 1.00 85.06 90 PHE A CA 1
ATOM 749 C C . PHE A 1 90 ? -12.512 -2.515 0.443 1.00 85.06 90 PHE A C 1
ATOM 751 O O . PHE A 1 90 ? -11.706 -2.066 -0.359 1.00 85.06 90 PHE A O 1
ATOM 758 N N . ASN A 1 91 ? -12.495 -2.115 1.717 1.00 85.25 91 ASN A N 1
ATOM 759 C CA . ASN A 1 91 ? -11.554 -1.111 2.234 1.00 85.25 91 ASN A CA 1
ATOM 760 C C . ASN A 1 91 ? -10.093 -1.546 2.056 1.00 85.25 91 ASN A C 1
ATOM 762 O O . ASN A 1 91 ? -9.271 -0.748 1.604 1.00 85.25 91 ASN A O 1
ATOM 766 N N . LYS A 1 92 ? -9.760 -2.812 2.358 1.00 89.19 92 LYS A N 1
ATOM 767 C CA . LYS A 1 92 ? -8.405 -3.348 2.125 1.00 89.19 92 LYS A CA 1
ATOM 768 C C . LYS A 1 92 ? -8.062 -3.285 0.636 1.00 89.19 92 LYS A C 1
ATOM 770 O O . LYS A 1 92 ? -7.018 -2.746 0.277 1.00 89.19 92 LYS A O 1
ATOM 775 N N . PHE A 1 93 ? -8.958 -3.769 -0.223 1.00 92.31 93 PHE A N 1
ATOM 776 C CA . PHE A 1 93 ? -8.800 -3.713 -1.675 1.00 92.31 93 PHE A CA 1
ATOM 777 C C . PHE A 1 93 ? -8.575 -2.283 -2.176 1.00 92.31 93 PHE A C 1
ATOM 779 O O . PHE A 1 93 ? -7.606 -2.047 -2.889 1.00 92.31 93 PHE A O 1
ATOM 786 N N . PHE A 1 94 ? -9.388 -1.315 -1.750 1.00 92.75 94 PHE A N 1
ATOM 787 C CA . PHE A 1 94 ? -9.246 0.083 -2.155 1.00 92.75 94 PHE A CA 1
ATOM 788 C C . PHE A 1 94 ? -7.940 0.707 -1.664 1.00 92.75 94 PHE A C 1
ATOM 790 O O . PHE A 1 94 ? -7.273 1.372 -2.451 1.00 92.75 94 PHE A O 1
ATOM 797 N N . LYS A 1 95 ? -7.514 0.440 -0.420 1.00 92.81 95 LYS A N 1
ATOM 798 C CA . LYS A 1 95 ? -6.199 0.879 0.085 1.00 92.81 95 LYS A CA 1
ATOM 799 C C . LYS A 1 95 ? -5.057 0.318 -0.783 1.00 92.81 95 LYS A C 1
ATOM 801 O O . LYS A 1 95 ? -4.119 1.047 -1.105 1.00 92.81 95 LYS A O 1
ATOM 806 N N . ARG A 1 96 ? -5.130 -0.957 -1.199 1.00 95.62 96 ARG A N 1
ATOM 807 C CA . ARG A 1 96 ? -4.119 -1.590 -2.075 1.00 95.62 96 ARG A CA 1
ATOM 808 C C . ARG A 1 96 ? -4.159 -1.075 -3.510 1.00 95.62 96 ARG A C 1
ATOM 810 O O . ARG A 1 96 ? -3.100 -0.829 -4.084 1.00 95.62 96 ARG A O 1
ATOM 817 N N . LEU A 1 97 ? -5.351 -0.887 -4.069 1.00 96.50 97 LEU A N 1
ATOM 818 C CA . LEU A 1 97 ? -5.543 -0.340 -5.408 1.00 96.50 97 LEU A CA 1
ATOM 819 C C . LEU A 1 97 ? -5.018 1.088 -5.480 1.00 96.50 97 LEU A C 1
ATOM 821 O O . LEU A 1 97 ? -4.255 1.402 -6.386 1.00 96.50 97 LEU A O 1
ATOM 825 N N . TYR A 1 98 ? -5.375 1.916 -4.500 1.00 96.06 98 TYR A N 1
ATOM 826 C CA . TYR A 1 98 ? -4.872 3.275 -4.367 1.00 96.06 98 TYR A CA 1
ATOM 827 C C . TYR A 1 98 ? -3.343 3.287 -4.330 1.00 96.06 98 TYR A C 1
ATOM 829 O O . TYR A 1 98 ? -2.736 3.924 -5.184 1.00 96.06 98 TYR A O 1
ATOM 837 N N . PHE A 1 99 ? -2.722 2.513 -3.430 1.00 97.19 99 PHE A N 1
ATOM 838 C CA . PHE A 1 99 ? -1.262 2.424 -3.325 1.00 97.19 99 PHE A CA 1
ATOM 839 C C . PHE A 1 99 ? -0.597 1.987 -4.640 1.00 97.19 99 PHE A C 1
ATOM 841 O O . PHE A 1 99 ? 0.386 2.591 -5.081 1.00 97.19 99 PHE A O 1
ATOM 848 N N . SER A 1 100 ? -1.149 0.955 -5.287 1.00 97.69 100 SER A N 1
ATOM 849 C CA . SER A 1 100 ? -0.669 0.476 -6.584 1.00 97.69 100 SER A CA 1
ATOM 850 C C . SER A 1 100 ? -0.806 1.550 -7.660 1.00 97.69 100 SER A C 1
ATOM 852 O O . SER A 1 100 ? 0.113 1.747 -8.449 1.00 97.69 100 SER A O 1
ATOM 854 N N . PHE A 1 101 ? -1.920 2.280 -7.675 1.00 97.50 101 PHE A N 1
ATOM 855 C CA . PHE A 1 101 ? -2.170 3.345 -8.635 1.00 97.50 101 PHE A CA 1
ATOM 856 C C . PHE A 1 101 ? -1.162 4.482 -8.467 1.00 97.50 101 PHE A C 1
ATOM 858 O O . PHE A 1 101 ? -0.456 4.790 -9.419 1.00 97.50 101 PHE A O 1
ATOM 865 N N . VAL A 1 102 ? -1.007 5.047 -7.264 1.00 96.81 102 VAL A N 1
ATOM 866 C CA . VAL A 1 102 ? -0.094 6.188 -7.050 1.00 96.81 102 VAL A CA 1
ATOM 867 C C . VAL A 1 102 ? 1.376 5.834 -7.264 1.00 96.81 102 VAL A C 1
ATOM 869 O O . VAL A 1 102 ? 2.162 6.694 -7.663 1.00 96.81 102 VAL A O 1
ATOM 872 N N . THR A 1 103 ? 1.747 4.572 -7.043 1.00 96.50 103 THR A N 1
ATOM 873 C CA . THR A 1 103 ? 3.080 4.049 -7.369 1.00 96.50 103 THR A CA 1
ATOM 874 C C . THR A 1 103 ? 3.237 3.864 -8.881 1.00 96.50 103 THR A C 1
ATOM 876 O O . THR A 1 103 ? 4.218 4.325 -9.461 1.00 96.50 103 THR A O 1
ATOM 879 N N . GLY A 1 104 ? 2.258 3.233 -9.537 1.00 95.06 104 GLY A N 1
ATOM 880 C CA . GLY A 1 104 ? 2.251 2.969 -10.978 1.00 95.06 104 GLY A CA 1
ATOM 881 C C . GLY A 1 104 ? 2.071 4.213 -11.851 1.00 95.06 104 GLY A C 1
ATOM 882 O O . GLY A 1 104 ? 2.389 4.178 -13.034 1.00 95.06 104 GLY A O 1
ATOM 883 N N . THR A 1 105 ? 1.603 5.327 -11.291 1.00 94.19 105 THR A N 1
ATOM 884 C CA . THR A 1 105 ? 1.605 6.643 -11.947 1.00 94.19 105 THR A CA 1
ATOM 885 C C . THR A 1 105 ? 2.795 7.504 -11.540 1.00 94.19 105 THR A C 1
ATOM 887 O O . THR A 1 105 ? 2.886 8.651 -11.970 1.00 94.19 105 THR A O 1
ATOM 890 N N . THR A 1 106 ? 3.705 6.988 -10.708 1.00 94.44 106 THR A N 1
ATOM 891 C CA . THR A 1 106 ? 4.885 7.702 -10.185 1.00 94.44 106 THR A CA 1
ATOM 892 C C . THR A 1 106 ? 4.567 8.976 -9.386 1.00 94.44 106 THR A C 1
ATOM 894 O O . THR A 1 106 ? 5.434 9.823 -9.210 1.00 94.44 106 THR A O 1
ATOM 897 N N . LEU A 1 107 ? 3.336 9.112 -8.870 1.00 95.56 107 LEU A N 1
ATOM 898 C CA . LEU A 1 107 ? 2.932 10.245 -8.025 1.00 95.56 107 LEU A CA 1
ATOM 899 C C . LEU A 1 107 ? 3.511 10.131 -6.614 1.00 95.56 107 LEU A C 1
ATOM 901 O O . LEU A 1 107 ? 4.056 11.096 -6.093 1.00 95.56 107 LEU A O 1
ATOM 905 N N . GLY A 1 108 ? 3.376 8.950 -6.000 1.00 93.19 108 GLY A N 1
ATOM 906 C CA . GLY A 1 108 ? 4.002 8.629 -4.715 1.00 93.19 108 GLY A CA 1
ATOM 907 C C . GLY A 1 108 ? 3.676 9.588 -3.562 1.00 93.19 108 GLY A C 1
ATOM 908 O O . GLY A 1 108 ? 4.596 10.092 -2.927 1.00 93.19 108 GLY A O 1
ATOM 909 N N . TYR A 1 109 ? 2.394 9.811 -3.243 1.00 94.12 109 TYR A N 1
ATOM 910 C CA . TYR A 1 109 ? 1.977 10.745 -2.179 1.00 94.12 109 TYR A CA 1
ATOM 911 C C . TYR A 1 109 ? 2.572 10.465 -0.786 1.00 94.12 109 TYR A C 1
ATOM 913 O O . TYR A 1 109 ? 2.693 11.384 0.020 1.00 94.12 109 TYR A O 1
ATOM 921 N N . GLY A 1 110 ? 2.947 9.216 -0.489 1.00 91.31 110 GLY A N 1
ATOM 922 C CA . GLY A 1 110 ? 3.618 8.844 0.765 1.00 91.31 110 GLY A CA 1
ATOM 923 C C . GLY A 1 110 ? 2.699 8.734 1.988 1.00 91.31 110 GLY A C 1
ATOM 924 O O . GLY A 1 110 ? 3.160 8.418 3.082 1.00 91.31 110 GLY A O 1
ATOM 925 N N . ASP A 1 111 ? 1.394 8.928 1.818 1.00 92.25 111 ASP A N 1
ATOM 926 C CA . ASP A 1 111 ? 0.363 8.676 2.827 1.00 92.25 111 ASP A CA 1
ATOM 927 C C . ASP A 1 111 ? 0.184 7.177 3.133 1.00 92.25 111 ASP A C 1
ATOM 929 O O . ASP A 1 111 ? -0.232 6.817 4.238 1.00 92.25 111 ASP A O 1
ATOM 933 N N . ILE A 1 112 ? 0.557 6.315 2.179 1.00 94.38 112 ILE A N 1
ATOM 934 C CA . ILE A 1 112 ? 0.778 4.874 2.342 1.00 94.38 112 ILE A CA 1
ATOM 935 C C . ILE A 1 112 ? 2.137 4.519 1.727 1.00 94.38 112 ILE A C 1
ATOM 937 O O . ILE A 1 112 ? 2.393 4.816 0.562 1.00 94.38 112 ILE A O 1
ATOM 941 N N . PHE A 1 113 ? 3.003 3.845 2.484 1.00 94.31 113 PHE A N 1
ATOM 942 C CA . PHE A 1 113 ? 4.318 3.401 2.018 1.00 94.31 113 PHE A CA 1
ATOM 943 C C . PHE A 1 113 ? 4.669 1.982 2.502 1.00 94.31 113 PHE A C 1
ATOM 945 O O . PHE A 1 113 ? 4.182 1.533 3.549 1.00 94.31 113 PHE A O 1
ATOM 952 N N . PRO A 1 114 ? 5.520 1.246 1.759 1.00 96.25 114 PRO A N 1
ATOM 953 C CA . PRO A 1 114 ? 5.924 -0.103 2.133 1.00 96.25 114 PRO A CA 1
ATOM 954 C C . PRO A 1 114 ? 6.863 -0.068 3.348 1.00 96.25 114 PRO A C 1
ATOM 956 O O . PRO A 1 114 ? 7.908 0.583 3.341 1.00 96.25 114 PRO A O 1
ATOM 959 N N . ASN A 1 115 ? 6.510 -0.800 4.401 1.00 95.25 115 ASN A N 1
ATOM 960 C CA . ASN A 1 115 ? 7.272 -0.842 5.650 1.00 95.25 115 ASN A CA 1
ATOM 961 C C . ASN A 1 115 ? 8.307 -1.981 5.649 1.00 95.25 115 ASN A C 1
ATOM 963 O O . ASN A 1 115 ? 9.485 -1.785 5.951 1.00 95.25 115 ASN A O 1
ATOM 967 N N . THR A 1 116 ? 7.870 -3.177 5.250 1.00 96.56 116 THR A N 1
ATOM 968 C CA . THR A 1 116 ? 8.697 -4.397 5.263 1.00 96.56 116 THR A CA 1
ATOM 969 C C . THR A 1 116 ? 9.583 -4.518 4.026 1.00 96.56 116 THR A C 1
ATOM 971 O O . THR A 1 116 ? 9.234 -4.023 2.955 1.00 96.56 116 THR A O 1
ATOM 974 N N . VAL A 1 117 ? 10.710 -5.229 4.156 1.00 96.94 117 VAL A N 1
ATOM 975 C CA . VAL A 1 117 ? 11.655 -5.470 3.048 1.00 96.94 117 VAL A CA 1
ATOM 976 C C . VAL A 1 117 ? 10.961 -6.144 1.864 1.00 96.94 117 VAL A C 1
ATOM 978 O O . VAL A 1 117 ? 11.082 -5.663 0.746 1.00 96.94 117 VAL A O 1
ATOM 981 N N . MET A 1 118 ? 10.155 -7.181 2.112 1.00 96.25 118 MET A N 1
ATOM 982 C CA . MET A 1 118 ? 9.401 -7.874 1.061 1.00 96.25 118 MET A CA 1
ATOM 983 C C . MET A 1 118 ? 8.482 -6.924 0.280 1.00 96.25 118 MET A C 1
ATOM 985 O O . MET A 1 118 ? 8.486 -6.929 -0.949 1.00 96.25 118 MET A O 1
ATOM 989 N N . CYS A 1 119 ? 7.714 -6.087 0.985 1.00 96.44 119 CYS A N 1
ATOM 990 C CA . CYS A 1 119 ? 6.810 -5.135 0.346 1.00 96.44 119 CYS A CA 1
ATOM 991 C C . CYS A 1 119 ? 7.593 -4.110 -0.486 1.00 96.44 119 CYS A C 1
ATOM 993 O O . CYS A 1 119 ? 7.263 -3.885 -1.647 1.00 96.44 119 CYS A O 1
ATOM 995 N N . LYS A 1 120 ? 8.701 -3.584 0.058 1.00 97.62 120 LYS A N 1
ATOM 996 C CA . LYS A 1 120 ? 9.609 -2.675 -0.660 1.00 97.62 120 LYS A CA 1
ATOM 997 C C . LYS A 1 120 ? 10.147 -3.305 -1.943 1.00 97.62 120 LYS A C 1
ATOM 999 O O . LYS A 1 120 ? 10.151 -2.647 -2.976 1.00 97.62 120 LYS A O 1
ATOM 1004 N N . THR A 1 121 ? 10.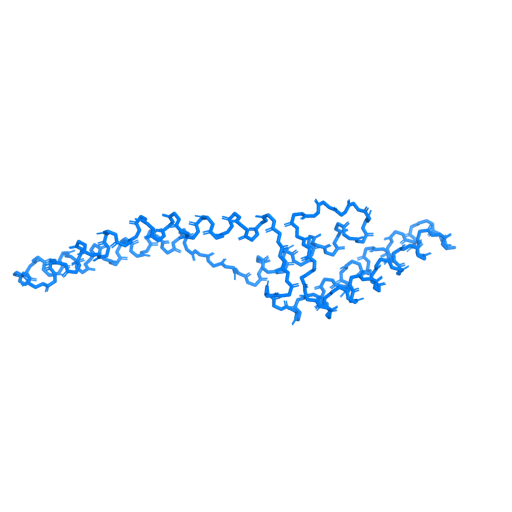556 -4.573 -1.904 1.00 97.75 121 THR A N 1
ATOM 1005 C CA . THR A 1 121 ? 11.036 -5.299 -3.086 1.00 97.75 121 THR A CA 1
ATOM 1006 C C . THR A 1 121 ? 9.969 -5.363 -4.181 1.00 97.75 121 THR A C 1
ATOM 1008 O O . THR A 1 121 ? 10.262 -5.050 -5.332 1.00 97.75 121 THR A O 1
ATOM 1011 N N . ILE A 1 122 ? 8.723 -5.697 -3.835 1.00 97.62 122 ILE A N 1
ATOM 1012 C CA . ILE A 1 122 ? 7.608 -5.737 -4.796 1.00 97.62 122 ILE A CA 1
ATOM 1013 C C . ILE A 1 122 ? 7.340 -4.342 -5.380 1.00 97.62 122 ILE A C 1
ATOM 1015 O O . ILE A 1 122 ? 7.198 -4.205 -6.594 1.00 97.62 122 ILE A O 1
ATOM 1019 N N . THR A 1 123 ? 7.344 -3.301 -4.542 1.00 97.31 123 THR A N 1
ATOM 1020 C CA . THR A 1 123 ? 7.173 -1.907 -4.982 1.00 97.31 123 THR A CA 1
ATOM 1021 C C . THR A 1 123 ? 8.275 -1.461 -5.941 1.00 97.31 123 THR A C 1
ATOM 1023 O O . THR A 1 123 ? 7.988 -0.797 -6.935 1.00 97.31 123 THR A O 1
ATOM 1026 N N . ILE A 1 124 ? 9.526 -1.868 -5.704 1.00 97.75 124 ILE A N 1
ATOM 1027 C CA . ILE A 1 124 ? 10.642 -1.600 -6.622 1.00 97.75 124 ILE A CA 1
ATOM 1028 C C . ILE A 1 124 ? 10.395 -2.266 -7.980 1.00 97.75 124 ILE A C 1
ATOM 1030 O O . ILE A 1 124 ? 10.554 -1.614 -9.011 1.00 97.75 124 ILE A O 1
ATOM 1034 N N . PHE A 1 125 ? 9.959 -3.529 -8.004 1.00 97.62 125 PHE A N 1
ATOM 1035 C CA . PHE A 1 125 ? 9.634 -4.213 -9.259 1.00 97.62 125 PHE A CA 1
ATOM 1036 C C . PHE A 1 125 ? 8.506 -3.521 -10.029 1.00 97.62 125 PHE A C 1
ATOM 1038 O O . PHE A 1 125 ? 8.618 -3.345 -11.243 1.00 97.62 125 PHE A O 1
ATOM 1045 N N . GLN A 1 126 ? 7.456 -3.074 -9.336 1.00 96.94 126 GLN A N 1
ATOM 1046 C CA . GLN A 1 126 ? 6.380 -2.300 -9.952 1.00 96.94 126 GLN A CA 1
ATOM 1047 C C . GLN A 1 126 ? 6.895 -1.002 -10.580 1.00 96.94 126 GLN A C 1
ATOM 1049 O O . GLN A 1 126 ? 6.536 -0.668 -11.712 1.00 96.94 126 GLN A O 1
ATOM 1054 N N . LEU A 1 127 ? 7.741 -0.268 -9.854 1.00 96.56 127 LEU A N 1
ATOM 1055 C CA . LEU A 1 127 ? 8.302 0.995 -10.320 1.00 96.56 127 LEU A CA 1
ATOM 1056 C C . LEU A 1 127 ? 9.180 0.787 -11.562 1.00 96.56 127 LEU A C 1
ATOM 1058 O O . LEU A 1 127 ? 9.021 1.500 -12.548 1.00 96.56 127 LEU A O 1
ATOM 1062 N N . ILE A 1 128 ? 10.056 -0.223 -11.550 1.00 96.19 128 ILE A N 1
ATOM 1063 C CA . ILE A 1 128 ? 10.902 -0.568 -12.703 1.00 96.19 128 ILE A CA 1
ATOM 1064 C C . ILE A 1 128 ? 10.031 -0.885 -13.923 1.00 96.19 128 ILE A C 1
ATOM 1066 O O . ILE A 1 128 ? 10.262 -0.340 -15.001 1.00 96.19 128 ILE A O 1
ATOM 1070 N N . PHE A 1 129 ? 8.999 -1.716 -13.755 1.00 94.50 129 PHE A N 1
ATOM 1071 C CA . PHE A 1 129 ? 8.089 -2.074 -14.844 1.00 94.50 129 PHE A CA 1
ATOM 1072 C C . PHE A 1 129 ? 7.337 -0.853 -15.397 1.00 94.50 129 PHE A C 1
ATOM 1074 O O . PHE A 1 129 ? 7.215 -0.684 -16.609 1.00 94.50 129 PHE A O 1
ATOM 1081 N N . THR A 1 130 ? 6.895 0.038 -14.508 1.00 94.69 130 THR A N 1
ATOM 1082 C CA . THR A 1 130 ? 6.241 1.305 -14.859 1.00 94.69 130 THR A CA 1
ATOM 1083 C C . THR A 1 130 ? 7.158 2.200 -15.697 1.00 94.69 130 THR A C 1
ATOM 1085 O O . THR A 1 130 ? 6.748 2.694 -16.745 1.00 94.69 130 THR A O 1
ATOM 1088 N N . ILE A 1 131 ? 8.415 2.375 -15.276 1.00 94.06 131 ILE A N 1
ATOM 1089 C CA . ILE A 1 131 ? 9.401 3.196 -15.993 1.00 94.06 131 ILE A CA 1
ATOM 1090 C C . ILE A 1 131 ? 9.680 2.617 -17.386 1.00 94.06 131 ILE A C 1
ATOM 1092 O O . ILE A 1 131 ? 9.711 3.366 -18.362 1.00 94.06 131 ILE A O 1
ATOM 1096 N N . ILE A 1 132 ? 9.822 1.292 -17.506 1.00 92.31 132 ILE A N 1
ATOM 1097 C CA . ILE A 1 132 ? 10.021 0.626 -18.802 1.00 92.31 132 ILE A CA 1
ATOM 1098 C C . ILE A 1 132 ? 8.842 0.907 -19.744 1.00 92.31 132 ILE A C 1
ATOM 1100 O O . ILE A 1 132 ? 9.065 1.255 -20.900 1.00 92.31 132 ILE A O 1
ATOM 1104 N N . LEU A 1 133 ? 7.600 0.818 -19.258 1.00 91.12 133 LEU A N 1
ATOM 1105 C CA . LEU A 1 133 ? 6.403 1.090 -20.064 1.00 91.12 133 LEU A CA 1
ATOM 1106 C C . LEU A 1 133 ? 6.252 2.557 -20.488 1.00 91.12 133 LEU A C 1
ATOM 1108 O O . LEU A 1 133 ? 5.619 2.824 -21.509 1.00 91.12 133 LEU A O 1
ATOM 1112 N N . PHE A 1 134 ? 6.800 3.505 -19.723 1.00 87.19 134 PHE A N 1
ATOM 1113 C CA . PHE A 1 134 ? 6.820 4.911 -20.134 1.00 87.19 134 PHE A CA 1
ATOM 1114 C C . PHE A 1 134 ? 7.834 5.182 -21.247 1.00 87.19 134 PHE A C 1
ATOM 1116 O O . PHE A 1 134 ? 7.575 6.020 -22.110 1.00 87.19 134 PHE A O 1
ATOM 1123 N N . ILE A 1 135 ? 8.976 4.491 -21.225 1.00 86.81 135 ILE A N 1
ATOM 1124 C CA . ILE A 1 135 ? 10.061 4.689 -22.193 1.00 86.81 135 ILE A CA 1
ATOM 1125 C C . ILE A 1 135 ? 9.780 3.957 -23.517 1.00 86.81 135 ILE A C 1
ATOM 1127 O O . ILE A 1 135 ? 10.024 4.517 -24.587 1.00 86.81 135 ILE A O 1
ATOM 1131 N N . VAL A 1 136 ? 9.297 2.709 -23.455 1.00 78.19 136 VAL A N 1
ATOM 1132 C CA . VAL A 1 136 ? 9.139 1.789 -24.606 1.00 78.19 136 VAL A CA 1
ATOM 1133 C C . VAL A 1 136 ? 7.823 1.982 -25.346 1.00 78.19 136 VAL A C 1
ATOM 1135 O O . VAL A 1 136 ? 7.828 2.019 -26.599 1.00 78.19 136 VAL A O 1
#

Sequence (136 aa):
MNNLLRFVLLLFQIIFFCFIYLFLDDSHFSGINKLEEMIRDEVLQRKINPIIKSTEMYENSDEKIKKTATQIKKDIKIEVLHDLARPSLFNKFFKRLYFSFVTGTTLGYGDIFPNTVMCKTITIFQLIFTIILFIV

Foldseek 3Di:
DPPVVLVVVLVVLLVVQLVVCLVPDCVQKDAQVVVVVVVLVVVLCVVVVVLVVVLVVQCPDDPVSNVVSVVVVVVVCVVVVVVVVDCDSVVSSVVSSVVSNCLSVVVCPRRMDGDDPVSVVSSVVSNVVSVVSVVD

Radius of gyration: 22.67 Å; chains: 1; bounding box: 47×22×71 Å